Protein AF-A0A397S9Q5-F1 (afdb_monomer)

Organism: NCBI:txid658196

Sequence (82 aa):
MIWTLLENDEGYDVIIPFVENENVKEIHAHSNILRVRSQYF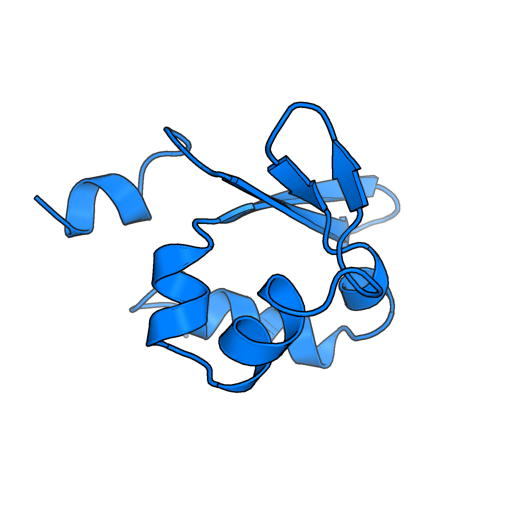RKEFSADEFSEMKDGKFILKYLIFFPQLFDMILRLIWRNYK

pLDDT: mean 76.24, std 11.56, range [46.94, 90.31]

Secondary structure (DSSP, 8-state):
-HHHHHHSS-S--EEEEEEETTEEEEEEE-HHHHHHH-HHHHHHTT-TTS-EEETTEEE-GGGGG-HHHHHHHHHHH-TT--

Solvent-accessible surface area (backbone atoms only — not comparable to full-atom values): 4977 Å² total; per-residue (Å²): 119,74,67,62,58,71,76,43,99,57,90,54,39,28,40,36,48,39,77,56,94,93,38,83,43,74,46,78,37,47,59,70,57,43,36,73,73,27,70,64,47,40,51,44,80,69,38,84,86,67,43,53,71,54,99,86,23,37,36,38,65,71,52,54,83,33,70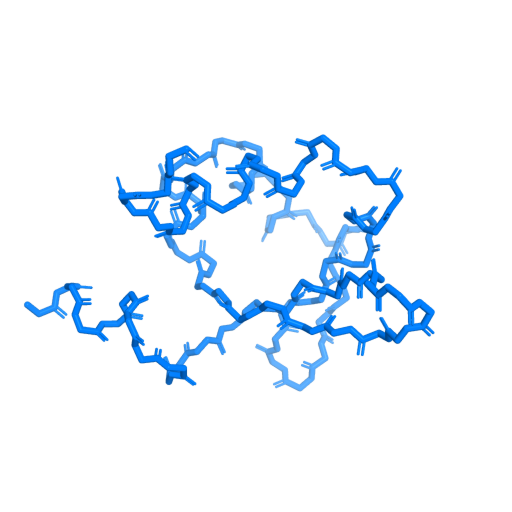,75,54,49,62,53,47,45,49,62,68,38,92,81,64,128

Mean predicted aligned error: 7.15 Å

InterPro domains:
  IPR000210 BTB/POZ domain [PF00651] (7-77)
  IPR000210 BTB/POZ domain [PS50097] (12-82)
  IPR011333 SKP1/BTB/POZ domain superfamily [G3DSA:3.30.710.10] (1-80)
  IPR011333 SKP1/BTB/POZ domain superfamily [SSF54695] (4-78)

Radius of gyration: 12.39 Å; Cα contacts (8 Å, |Δi|>4): 100; chains: 1; bounding box: 27×30×35 Å

Nearest PDB structures (foldseek):
  2vkp-assembly1_B-2  TM=6.261E-01  e=3.132E-02  Homo sapiens
  2vkp-assembly1_A-2  TM=6.370E-01  e=7.041E-02  Homo sapiens
  8i79-assembly1_I  TM=4.182E-01  e=3.533E+00  Mus musculus
  4mjs-assembly12_W  TM=3.553E-01  e=5.667E+00  Rattus norvegicus

Structure (mmCIF, N/CA/C/O backbone):
data_AF-A0A397S9Q5-F1
#
_entry.id   AF-A0A397S9Q5-F1
#
loop_
_atom_site.group_PDB
_atom_site.id
_atom_site.type_symbol
_atom_site.label_atom_id
_atom_site.label_alt_id
_atom_site.label_comp_id
_atom_site.label_asym_id
_atom_site.label_entity_id
_atom_site.label_seq_id
_atom_site.pdbx_PDB_ins_code
_atom_site.Cartn_x
_atom_site.Cartn_y
_atom_site.Cartn_z
_atom_site.occupancy
_atom_site.B_iso_or_equiv
_atom_site.auth_seq_id
_atom_site.auth_comp_id
_atom_site.auth_asym_id
_atom_site.auth_atom_id
_atom_site.pdbx_PDB_model_num
ATOM 1 N N . MET A 1 1 ? -9.057 6.989 -20.984 1.00 46.94 1 MET A N 1
ATOM 2 C CA . MET A 1 1 ? -8.590 5.595 -20.843 1.00 46.94 1 MET A CA 1
ATOM 3 C C . MET A 1 1 ? -7.857 5.332 -19.525 1.00 46.94 1 MET A C 1
ATOM 5 O O . MET A 1 1 ? -8.056 4.270 -18.972 1.00 46.94 1 MET A O 1
ATOM 9 N N . ILE A 1 2 ? -7.077 6.279 -18.974 1.00 53.19 2 ILE A N 1
ATOM 10 C CA . ILE A 1 2 ? -6.402 6.102 -17.664 1.00 53.19 2 ILE A CA 1
ATOM 11 C C . ILE A 1 2 ? -7.386 6.176 -16.473 1.00 53.19 2 ILE A C 1
ATOM 13 O O . ILE A 1 2 ? -7.175 5.516 -15.465 1.00 53.19 2 ILE A O 1
ATOM 17 N N . TRP A 1 3 ? -8.485 6.933 -16.595 1.00 47.44 3 TRP A N 1
ATOM 18 C CA . TRP A 1 3 ? -9.498 7.077 -15.532 1.00 47.44 3 TRP A CA 1
ATOM 19 C C . TRP A 1 3 ? -10.239 5.777 -15.200 1.00 47.44 3 TRP A C 1
ATOM 21 O O . TRP A 1 3 ? -10.527 5.530 -14.040 1.00 47.44 3 TRP A O 1
ATOM 31 N N . THR A 1 4 ? -10.484 4.923 -16.196 1.00 49.44 4 THR A N 1
ATOM 32 C CA . THR A 1 4 ? -11.272 3.690 -16.035 1.00 49.44 4 THR A CA 1
ATOM 33 C C . THR A 1 4 ? -10.548 2.635 -15.191 1.00 49.44 4 THR A C 1
ATOM 35 O O . THR A 1 4 ? -11.191 1.877 -14.478 1.00 49.44 4 THR A O 1
ATOM 38 N N . LEU A 1 5 ? -9.208 2.630 -15.215 1.00 52.81 5 LEU A N 1
ATOM 39 C CA . LEU A 1 5 ? -8.375 1.769 -14.364 1.00 52.81 5 LEU A CA 1
ATOM 40 C C . LEU A 1 5 ? -8.368 2.210 -12.894 1.00 52.81 5 LEU A C 1
ATOM 42 O O . LEU A 1 5 ? -8.072 1.401 -12.032 1.00 52.81 5 LEU A O 1
ATOM 46 N N . LEU A 1 6 ? -8.667 3.480 -12.600 1.00 52.94 6 LEU A N 1
ATOM 47 C CA . LEU A 1 6 ?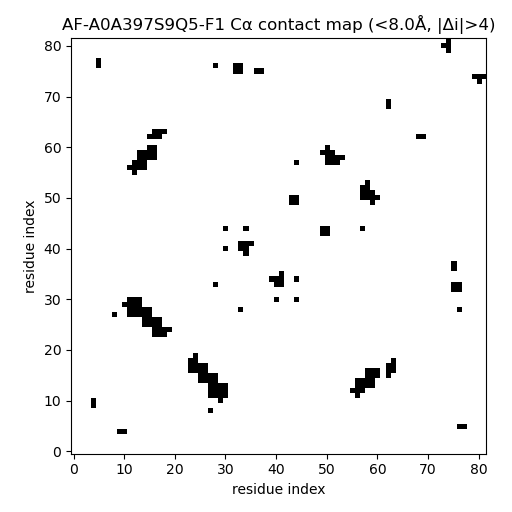 -8.666 4.006 -11.229 1.00 52.94 6 LEU A CA 1
ATOM 48 C C . LEU A 1 6 ? -9.927 3.618 -10.438 1.00 52.94 6 LEU A C 1
ATOM 50 O O . LEU A 1 6 ? -9.898 3.641 -9.211 1.00 52.94 6 LEU A O 1
ATOM 54 N N . GLU A 1 7 ? -11.039 3.375 -11.136 1.00 55.84 7 GLU A N 1
ATOM 55 C CA . GLU A 1 7 ? -12.371 3.198 -10.537 1.00 55.84 7 GLU A CA 1
ATOM 56 C C . GLU A 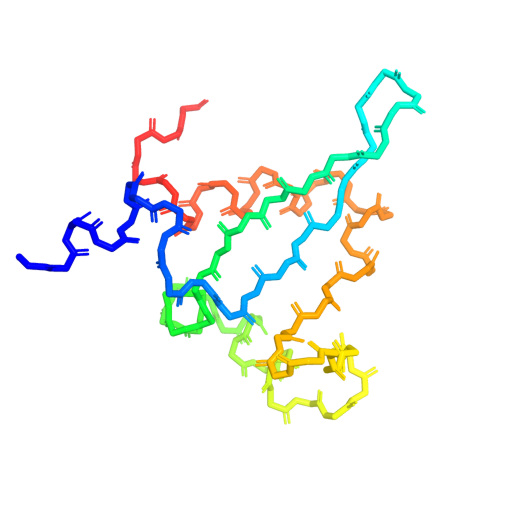1 7 ? -12.831 1.739 -10.514 1.00 55.84 7 GLU A C 1
ATOM 58 O O . GLU A 1 7 ? -13.640 1.376 -9.663 1.00 55.84 7 GLU A O 1
ATOM 63 N N . ASN A 1 8 ? -12.299 0.897 -11.404 1.00 59.09 8 ASN A N 1
ATOM 64 C CA . ASN A 1 8 ? -12.638 -0.518 -11.447 1.00 59.09 8 ASN A CA 1
ATOM 65 C C . ASN A 1 8 ? -11.585 -1.345 -10.713 1.00 59.09 8 ASN A C 1
ATOM 67 O O . ASN A 1 8 ? -10.385 -1.146 -10.897 1.00 59.09 8 ASN A O 1
ATOM 71 N N . ASP A 1 9 ? -12.051 -2.327 -9.945 1.00 68.69 9 ASP A N 1
ATOM 72 C CA . ASP A 1 9 ? -11.235 -3.294 -9.204 1.00 68.69 9 ASP A CA 1
ATOM 73 C C . ASP A 1 9 ? -10.526 -4.328 -10.113 1.00 68.69 9 ASP A C 1
ATOM 75 O O . ASP A 1 9 ? -10.331 -5.496 -9.779 1.00 68.69 9 ASP A O 1
ATOM 79 N N . GLU A 1 10 ? -10.182 -3.916 -11.330 1.00 76.50 10 GLU A N 1
ATOM 80 C CA . GLU A 1 10 ? -9.615 -4.762 -12.369 1.00 76.50 10 GLU A CA 1
ATOM 81 C C . GLU A 1 10 ? -8.130 -4.443 -12.576 1.00 76.50 10 GLU A C 1
ATOM 83 O O . GLU A 1 10 ? -7.689 -3.289 -12.562 1.00 76.50 10 GLU A O 1
ATOM 88 N N . GLY A 1 11 ? -7.333 -5.494 -12.786 1.00 82.81 11 GLY A N 1
ATOM 89 C CA . GLY A 1 11 ? -5.912 -5.369 -13.120 1.00 82.81 11 GLY A CA 1
ATOM 90 C C . GLY A 1 11 ? -5.025 -4.814 -12.001 1.00 82.81 11 GLY A C 1
ATOM 91 O O . GLY A 1 11 ? -3.904 -4.398 -12.287 1.00 82.81 11 GLY A O 1
ATOM 92 N N . TYR A 1 12 ? -5.503 -4.788 -10.753 1.00 88.19 12 TYR A N 1
ATOM 93 C CA . TYR A 1 12 ? -4.681 -4.403 -9.610 1.00 88.19 12 TYR A CA 1
ATOM 94 C C . TYR A 1 12 ? -3.551 -5.414 -9.380 1.00 88.19 12 TYR A C 1
ATOM 96 O O . TYR A 1 12 ? -3.729 -6.633 -9.477 1.00 88.19 12 TYR A O 1
ATOM 104 N N . ASP A 1 13 ? -2.383 -4.886 -9.041 1.00 90.31 13 ASP A N 1
ATOM 105 C CA . ASP A 1 13 ? -1.169 -5.636 -8.723 1.00 90.31 13 ASP A CA 1
ATOM 106 C C . ASP A 1 13 ? -0.666 -5.333 -7.302 1.00 90.31 13 ASP A C 1
ATOM 108 O O . ASP A 1 13 ? 0.375 -5.845 -6.900 1.00 90.31 13 ASP A O 1
ATOM 112 N N . VAL A 1 14 ? -1.402 -4.532 -6.522 1.00 88.31 14 VAL A N 1
ATOM 113 C CA . VAL A 1 14 ? -1.087 -4.185 -5.130 1.00 88.31 14 VAL A CA 1
ATOM 114 C C . VAL A 1 14 ? -2.301 -4.432 -4.235 1.00 88.31 14 VAL A C 1
ATOM 116 O O . VAL A 1 14 ? -3.402 -3.972 -4.535 1.00 88.31 14 VAL A O 1
ATOM 119 N N . ILE A 1 15 ? -2.076 -5.118 -3.113 1.00 89.06 15 ILE A N 1
ATOM 120 C CA . ILE A 1 15 ? -3.039 -5.354 -2.034 1.00 89.06 15 ILE A CA 1
ATOM 121 C C . ILE A 1 15 ? -2.522 -4.676 -0.764 1.00 89.06 15 ILE A C 1
ATOM 123 O O . ILE A 1 15 ? -1.397 -4.918 -0.313 1.00 89.06 15 ILE A O 1
ATOM 127 N N . ILE A 1 16 ? -3.359 -3.826 -0.176 1.00 86.50 16 ILE A N 1
ATOM 128 C CA . ILE A 1 16 ? -3.067 -3.111 1.066 1.00 86.50 16 ILE A CA 1
ATOM 129 C C . ILE A 1 16 ? -4.084 -3.571 2.113 1.00 86.50 16 ILE A C 1
ATOM 131 O O . ILE A 1 16 ? -5.223 -3.096 2.104 1.00 86.50 16 ILE A O 1
ATOM 135 N N . PRO A 1 17 ? -3.710 -4.515 2.990 1.00 84.56 17 PRO A N 1
ATOM 136 C CA . PRO A 1 17 ? -4.571 -4.917 4.091 1.00 84.56 17 PRO A CA 1
ATOM 137 C C . PRO A 1 17 ? -4.700 -3.778 5.112 1.00 84.56 17 PRO A C 1
ATOM 139 O O . PRO A 1 17 ? -3.738 -3.057 5.378 1.00 84.56 17 PRO A O 1
ATOM 142 N N . PHE A 1 18 ? -5.879 -3.635 5.711 1.00 80.88 18 PHE A N 1
ATOM 143 C CA . PHE A 1 18 ? -6.142 -2.732 6.830 1.00 80.88 18 PHE A CA 1
ATOM 144 C C . PHE A 1 18 ? -7.145 -3.356 7.804 1.00 80.88 18 PHE A C 1
ATOM 146 O O . PHE A 1 18 ? -7.886 -4.272 7.447 1.00 80.88 18 PHE A O 1
ATOM 153 N N . VAL A 1 19 ? -7.156 -2.878 9.050 1.00 80.12 19 VAL A N 1
ATOM 154 C CA . VAL A 1 19 ? -8.100 -3.337 10.078 1.00 80.12 19 VAL A CA 1
ATOM 155 C C . VAL A 1 19 ? -9.152 -2.259 10.298 1.00 80.12 19 VAL A C 1
ATOM 157 O O . VAL A 1 19 ? -8.820 -1.131 10.653 1.00 80.12 19 VAL A O 1
ATOM 160 N N . GLU A 1 20 ? -10.420 -2.614 10.117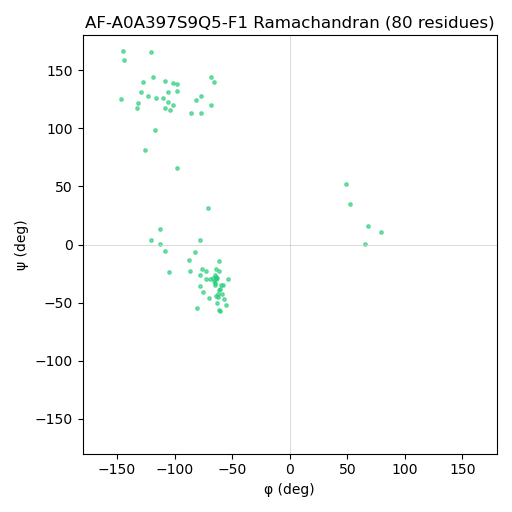 1.00 77.75 20 GLU A N 1
ATOM 161 C CA . GLU A 1 20 ? -11.566 -1.753 10.400 1.00 77.75 20 GLU A CA 1
ATOM 162 C C . GLU A 1 20 ? -12.595 -2.539 11.214 1.00 77.75 20 GLU A C 1
ATOM 164 O O . GLU A 1 20 ? -13.085 -3.577 10.768 1.00 77.75 20 GLU A O 1
ATOM 169 N N . ASN A 1 21 ? -12.936 -2.041 12.408 1.00 81.06 21 ASN A N 1
ATOM 170 C CA . ASN A 1 21 ? -13.907 -2.672 13.312 1.00 81.06 21 ASN A CA 1
ATOM 171 C C . ASN A 1 21 ? -13.632 -4.175 13.514 1.00 81.06 21 ASN A C 1
ATOM 173 O O . ASN A 1 21 ? -14.507 -5.003 13.269 1.00 81.06 21 ASN A O 1
ATOM 177 N N . GLU A 1 22 ? -12.391 -4.515 13.881 1.00 80.69 22 GLU A N 1
ATOM 178 C CA . GLU A 1 22 ? -11.913 -5.891 14.134 1.00 80.69 22 GLU A CA 1
ATOM 179 C C . GLU A 1 22 ? -11.904 -6.827 12.910 1.00 80.69 22 GLU A C 1
ATOM 181 O O . GLU A 1 22 ? -11.456 -7.968 13.009 1.00 80.69 22 GLU A O 1
ATOM 186 N N . ASN A 1 23 ? -12.317 -6.344 11.735 1.00 81.31 23 ASN A N 1
ATOM 187 C CA . ASN A 1 23 ? -12.270 -7.092 10.486 1.00 81.31 23 ASN A CA 1
ATOM 188 C C . ASN A 1 23 ? -11.080 -6.649 9.635 1.00 81.31 23 ASN A C 1
ATOM 190 O O . ASN A 1 23 ? -10.787 -5.457 9.516 1.00 81.31 23 ASN A O 1
ATOM 194 N N . VAL A 1 24 ? -10.412 -7.617 9.007 1.00 82.38 24 VAL A N 1
ATOM 195 C CA . VAL A 1 24 ? -9.391 -7.337 7.994 1.00 82.38 24 VAL A CA 1
ATOM 196 C C . VAL A 1 24 ? -10.095 -7.060 6.671 1.00 82.38 24 VAL A C 1
ATOM 198 O O . VAL A 1 24 ? -10.883 -7.876 6.194 1.00 82.38 24 VAL A O 1
ATOM 201 N N . LYS A 1 25 ? -9.808 -5.899 6.091 1.00 83.69 25 LYS A N 1
ATOM 202 C CA . LYS A 1 25 ? -10.257 -5.481 4.764 1.00 83.69 25 LYS A CA 1
ATOM 203 C C . LYS A 1 25 ? -9.052 -5.204 3.873 1.00 83.69 25 LYS A C 1
ATOM 205 O O . LYS A 1 25 ? -7.927 -5.074 4.354 1.00 83.69 25 LYS A O 1
ATOM 210 N N . GLU A 1 26 ? -9.294 -5.102 2.573 1.00 86.50 26 GLU A N 1
ATOM 211 C CA . GLU A 1 26 ? -8.251 -4.913 1.56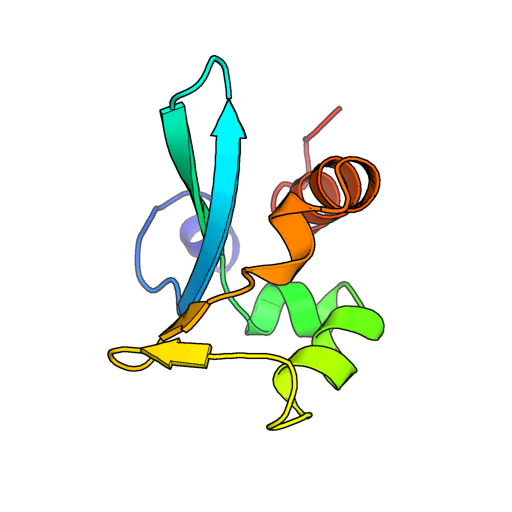8 1.00 86.50 26 GLU A CA 1
ATOM 212 C C . GLU A 1 26 ? -8.570 -3.709 0.684 1.00 86.50 26 GLU A C 1
ATOM 214 O O . GLU A 1 26 ? -9.721 -3.473 0.314 1.00 86.50 26 GLU A O 1
ATOM 219 N N . ILE A 1 27 ? -7.535 -2.935 0.362 1.00 84.12 27 ILE A N 1
ATOM 220 C CA . ILE A 1 27 ? -7.565 -1.948 -0.715 1.00 84.12 27 ILE A CA 1
ATOM 221 C C . ILE A 1 27 ? -6.766 -2.510 -1.878 1.00 84.12 27 ILE A C 1
ATOM 223 O O . ILE A 1 27 ? -5.617 -2.931 -1.714 1.00 84.12 27 ILE A O 1
ATOM 227 N N . HIS A 1 28 ? -7.365 -2.450 -3.057 1.00 87.88 28 HIS A N 1
ATOM 228 C CA . HIS A 1 28 ? -6.726 -2.814 -4.307 1.00 87.88 28 HIS A CA 1
ATOM 229 C C . HIS A 1 28 ? -6.207 -1.564 -5.015 1.00 87.88 28 HIS A C 1
ATOM 231 O O . HIS A 1 28 ? -6.893 -0.545 -5.111 1.00 87.88 28 HIS A O 1
ATOM 237 N N . ALA A 1 29 ? -4.957 -1.628 -5.466 1.00 86.25 29 ALA A N 1
ATOM 238 C CA . ALA A 1 29 ? -4.271 -0.506 -6.085 1.00 86.25 29 ALA A CA 1
ATOM 239 C C . ALA A 1 29 ? -3.340 -0.964 -7.211 1.00 86.25 29 ALA A C 1
ATOM 241 O O . ALA A 1 29 ? -3.000 -2.142 -7.332 1.00 86.25 29 ALA A O 1
ATOM 242 N N . HIS A 1 30 ? -2.881 0.001 -8.008 1.00 87.94 30 HIS A N 1
ATOM 243 C CA . HIS A 1 30 ? -1.937 -0.245 -9.094 1.00 87.94 30 HIS A CA 1
ATOM 244 C C . HIS A 1 30 ? -0.566 0.345 -8.762 1.00 87.94 30 HIS A C 1
ATOM 246 O O . HIS A 1 30 ? -0.425 1.541 -8.470 1.00 87.94 30 HIS A O 1
ATOM 252 N N . SER A 1 31 ? 0.472 -0.484 -8.830 1.00 87.69 31 SER A N 1
ATOM 253 C CA . SER A 1 31 ? 1.842 -0.124 -8.471 1.00 87.69 31 SER A CA 1
ATOM 254 C C . SER A 1 31 ? 2.353 1.023 -9.342 1.00 87.69 31 SER A C 1
ATOM 256 O O . SER A 1 31 ? 2.991 1.947 -8.842 1.00 87.69 31 SER A O 1
ATOM 258 N N . ASN A 1 32 ? 2.013 1.043 -10.633 1.00 86.94 32 ASN A N 1
ATOM 259 C CA . ASN A 1 32 ? 2.393 2.109 -11.562 1.00 86.94 32 ASN A CA 1
ATOM 260 C C . ASN A 1 32 ? 1.877 3.496 -11.124 1.00 86.94 32 ASN A C 1
ATOM 262 O O . ASN A 1 32 ? 2.637 4.466 -11.151 1.00 86.94 32 ASN A O 1
ATOM 266 N N . ILE A 1 33 ? 0.629 3.593 -10.658 1.00 85.81 33 ILE A N 1
ATOM 267 C CA . ILE A 1 33 ? 0.027 4.827 -10.147 1.00 85.81 33 ILE A CA 1
ATOM 268 C C . ILE A 1 33 ? 0.787 5.292 -8.905 1.00 85.81 33 ILE A C 1
ATOM 270 O O . ILE A 1 33 ? 1.219 6.447 -8.833 1.00 85.81 33 ILE A O 1
ATOM 274 N N . LEU A 1 34 ? 0.998 4.385 -7.952 1.00 86.88 34 LEU A N 1
ATOM 275 C CA . LEU A 1 34 ? 1.693 4.677 -6.701 1.00 86.88 34 LEU A CA 1
ATOM 276 C C . LEU A 1 34 ? 3.156 5.108 -6.939 1.00 86.88 34 LEU A C 1
ATOM 278 O O . LEU A 1 34 ? 3.593 6.106 -6.365 1.00 86.88 34 LEU A O 1
ATOM 282 N N . ARG A 1 35 ? 3.897 4.446 -7.844 1.00 87.81 35 ARG A N 1
ATOM 283 C CA . ARG A 1 35 ? 5.289 4.797 -8.220 1.00 87.81 35 ARG A CA 1
ATOM 284 C C . ARG A 1 35 ? 5.412 6.162 -8.907 1.00 87.81 35 ARG A C 1
ATOM 286 O O . ARG A 1 35 ? 6.450 6.826 -8.794 1.00 87.81 35 ARG A O 1
ATOM 293 N N . VAL A 1 36 ? 4.396 6.560 -9.677 1.00 86.81 36 VAL A N 1
ATOM 294 C CA . VAL A 1 36 ? 4.352 7.874 -10.340 1.00 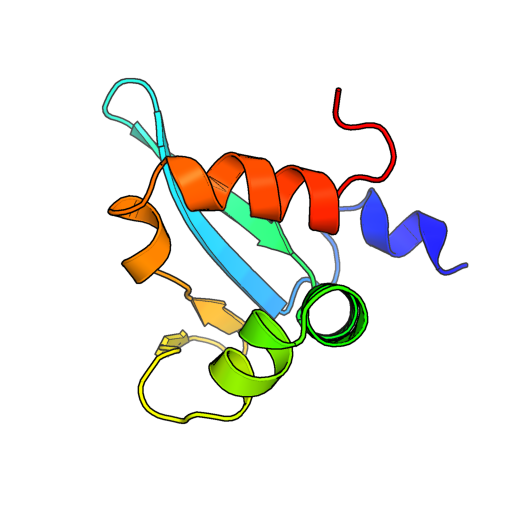86.81 36 VAL A CA 1
ATOM 295 C C . VAL A 1 36 ? 4.027 8.970 -9.332 1.00 86.81 36 VAL A C 1
ATOM 297 O O . VAL A 1 36 ? 4.640 10.034 -9.380 1.00 86.81 36 VAL A O 1
ATOM 300 N N . ARG A 1 37 ? 3.098 8.711 -8.406 1.00 86.50 37 ARG A N 1
ATOM 301 C CA . ARG A 1 37 ? 2.609 9.718 -7.457 1.00 86.50 37 ARG A CA 1
ATOM 302 C C . ARG A 1 37 ? 3.428 9.831 -6.173 1.00 86.50 37 ARG A C 1
ATOM 304 O O . ARG A 1 37 ? 3.274 10.815 -5.459 1.00 86.50 37 ARG A O 1
ATOM 311 N N . SER A 1 38 ? 4.311 8.875 -5.885 1.00 85.50 38 SER A N 1
ATOM 312 C CA . SER A 1 38 ? 5.137 8.889 -4.680 1.00 85.50 38 SER A CA 1
ATOM 313 C C . SER A 1 38 ? 6.516 8.272 -4.908 1.00 85.50 38 SER A C 1
ATOM 315 O O . SER A 1 38 ? 6.653 7.112 -5.302 1.00 85.50 38 SER A O 1
ATOM 317 N N . GLN A 1 39 ? 7.569 9.035 -4.594 1.00 85.38 39 GLN A N 1
ATOM 318 C CA . GLN A 1 39 ? 8.937 8.508 -4.582 1.00 85.38 39 GLN A CA 1
ATOM 319 C C . GLN A 1 39 ? 9.140 7.433 -3.507 1.00 85.38 39 GLN A C 1
ATOM 321 O O . GLN A 1 39 ? 9.998 6.572 -3.691 1.00 85.38 39 GLN A O 1
ATOM 326 N N . TYR A 1 40 ? 8.355 7.465 -2.423 1.00 83.94 40 TYR A N 1
ATOM 327 C CA . TYR A 1 40 ? 8.370 6.421 -1.400 1.00 83.94 40 TYR A CA 1
ATOM 328 C C . TYR A 1 40 ? 7.987 5.077 -2.023 1.00 83.94 40 TYR A C 1
ATOM 330 O O . TYR A 1 40 ? 8.818 4.179 -2.072 1.00 83.94 40 TYR A O 1
ATOM 338 N N . PHE A 1 41 ? 6.808 4.984 -2.650 1.00 84.62 41 PHE A N 1
ATOM 339 C CA . PHE A 1 41 ? 6.369 3.746 -3.304 1.00 84.62 41 PHE A CA 1
ATOM 340 C C . PHE A 1 41 ? 7.250 3.342 -4.486 1.00 84.62 41 PHE A C 1
ATOM 342 O O . PHE A 1 41 ? 7.426 2.157 -4.750 1.00 84.62 41 PHE A O 1
ATOM 349 N N . ARG A 1 42 ? 7.867 4.304 -5.184 1.00 86.81 42 ARG A N 1
ATOM 350 C CA . ARG A 1 42 ? 8.884 3.985 -6.194 1.00 86.81 42 ARG A CA 1
ATOM 351 C C . ARG A 1 42 ? 10.044 3.181 -5.610 1.00 86.81 42 ARG A C 1
ATOM 353 O O . ARG A 1 42 ? 10.446 2.203 -6.236 1.00 86.81 42 ARG A O 1
ATOM 360 N N . LYS A 1 43 ? 10.575 3.597 -4.459 1.00 85.38 43 LYS A N 1
ATOM 361 C CA . LYS A 1 43 ? 11.650 2.881 -3.759 1.00 85.38 43 LYS A CA 1
ATOM 362 C C . LYS A 1 43 ? 11.149 1.574 -3.158 1.00 85.38 43 LYS A C 1
ATOM 364 O O . LYS A 1 43 ? 11.780 0.555 -3.395 1.00 85.38 43 LYS A O 1
ATOM 369 N N . GLU A 1 44 ? 10.002 1.607 -2.484 1.00 81.69 44 GLU A N 1
ATOM 370 C CA . GLU A 1 44 ? 9.414 0.452 -1.799 1.00 81.69 44 GLU A CA 1
ATOM 371 C C . GLU A 1 44 ? 9.238 -0.735 -2.747 1.00 81.69 44 GLU A C 1
ATOM 373 O O . GLU A 1 44 ? 9.764 -1.812 -2.514 1.00 81.69 44 GLU A O 1
ATOM 378 N N . PHE A 1 45 ? 8.597 -0.517 -3.897 1.00 83.06 45 PHE A N 1
ATOM 379 C CA . PHE A 1 45 ? 8.380 -1.576 -4.881 1.00 83.06 45 PHE A CA 1
ATOM 380 C C . PHE A 1 45 ? 9.615 -1.910 -5.742 1.00 83.06 45 PHE A C 1
ATOM 382 O O . PHE A 1 45 ? 9.496 -2.625 -6.741 1.00 83.06 45 PHE A O 1
ATOM 389 N N . SER A 1 46 ? 10.758 -1.283 -5.473 1.00 79.06 46 SER A N 1
ATOM 390 C CA . SER A 1 46 ? 12.049 -1.631 -6.084 1.00 79.06 46 SER A CA 1
ATOM 391 C C . SER A 1 46 ? 12.980 -2.312 -5.079 1.00 79.06 46 SER A C 1
ATOM 393 O O . SER A 1 46 ? 14.074 -2.716 -5.456 1.00 79.06 46 SER A O 1
ATOM 395 N N . ALA A 1 47 ? 12.572 -2.397 -3.811 1.00 73.31 47 ALA A N 1
ATOM 396 C CA . ALA A 1 47 ? 13.296 -3.076 -2.758 1.00 73.31 47 ALA A CA 1
ATOM 397 C C . ALA A 1 47 ? 12.649 -4.447 -2.525 1.00 73.31 47 ALA A C 1
ATOM 399 O O . ALA A 1 47 ? 11.480 -4.531 -2.151 1.00 73.31 47 ALA A O 1
ATOM 400 N N . ASP A 1 48 ? 13.420 -5.519 -2.709 1.00 64.56 48 ASP A N 1
ATOM 401 C CA . ASP A 1 48 ? 12.960 -6.906 -2.510 1.00 64.56 48 ASP A CA 1
ATOM 402 C C . ASP A 1 48 ? 12.514 -7.191 -1.059 1.00 64.56 48 ASP A C 1
ATOM 404 O O . ASP A 1 48 ? 11.858 -8.188 -0.779 1.00 64.56 48 ASP A O 1
ATOM 408 N N . GLU A 1 49 ? 12.863 -6.301 -0.128 1.00 60.78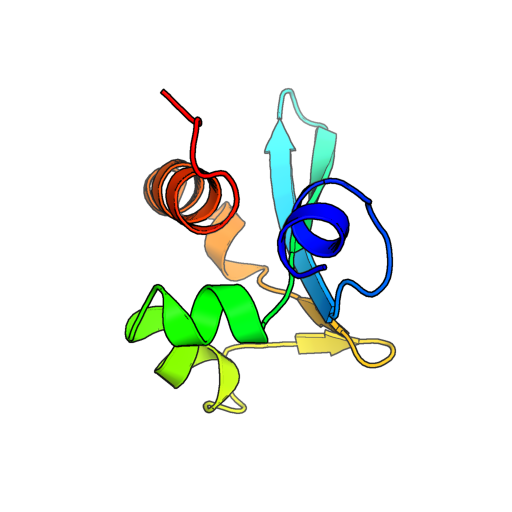 49 GLU A N 1
ATOM 409 C CA . GLU A 1 49 ? 12.739 -6.480 1.320 1.00 60.78 49 GLU A CA 1
ATOM 410 C C . GLU A 1 49 ? 11.361 -6.080 1.885 1.00 60.78 49 GLU A C 1
ATOM 412 O O . GLU A 1 49 ? 10.965 -6.561 2.945 1.00 60.78 49 GLU A O 1
ATOM 417 N N . PHE A 1 50 ? 10.606 -5.225 1.185 1.00 57.19 50 PHE A N 1
ATOM 418 C CA . PHE A 1 50 ? 9.411 -4.569 1.746 1.00 57.19 50 PHE A CA 1
ATOM 419 C C . PHE A 1 50 ? 8.084 -5.001 1.121 1.00 57.19 50 PHE A C 1
ATOM 421 O O . PHE A 1 50 ? 7.016 -4.529 1.518 1.00 57.19 50 PHE A O 1
ATOM 428 N N . SER A 1 51 ? 8.124 -5.918 0.156 1.00 59.88 51 SER A N 1
ATOM 429 C CA . SER A 1 51 ? 6.921 -6.388 -0.517 1.00 59.88 51 SER A CA 1
ATOM 430 C C . SER A 1 51 ? 6.903 -7.904 -0.609 1.00 59.88 51 SER A C 1
ATOM 432 O O . SER A 1 51 ? 7.762 -8.523 -1.231 1.00 59.88 51 SER A O 1
ATOM 434 N N . GLU A 1 52 ? 5.907 -8.515 0.023 1.00 71.75 52 GLU A N 1
ATOM 435 C CA . GLU A 1 52 ? 5.633 -9.931 -0.178 1.00 71.75 52 GLU A CA 1
ATOM 436 C C . GLU A 1 52 ? 4.914 -10.057 -1.519 1.00 71.75 52 GLU A C 1
ATOM 438 O O . GLU A 1 52 ? 3.805 -9.542 -1.680 1.00 71.75 52 GLU A O 1
ATOM 443 N N . MET A 1 53 ? 5.561 -10.683 -2.503 1.00 77.12 53 MET A N 1
ATOM 444 C CA . MET A 1 53 ? 4.908 -10.983 -3.770 1.00 77.12 53 MET A CA 1
ATOM 445 C C . MET A 1 53 ? 4.174 -12.315 -3.636 1.00 77.12 53 MET A C 1
ATOM 447 O O . MET A 1 53 ? 4.800 -13.366 -3.498 1.00 77.12 53 MET A O 1
ATOM 451 N N . LYS A 1 54 ? 2.845 -12.279 -3.691 1.00 80.06 54 LYS A N 1
ATOM 452 C CA . LYS A 1 54 ? 2.005 -13.477 -3.672 1.00 80.06 54 LYS A CA 1
ATOM 453 C C . LYS A 1 54 ? 1.129 -13.486 -4.911 1.00 80.06 54 LYS A C 1
ATOM 455 O O . LYS A 1 54 ? 0.483 -12.488 -5.213 1.00 80.06 54 LYS A O 1
ATOM 460 N N . ASP A 1 55 ? 1.150 -14.592 -5.650 1.00 82.81 55 ASP A N 1
ATOM 461 C CA . ASP A 1 55 ? 0.346 -14.779 -6.866 1.00 82.81 55 ASP A CA 1
ATOM 462 C C . ASP A 1 55 ? 0.508 -13.634 -7.893 1.00 82.81 55 ASP A C 1
ATOM 464 O O . ASP A 1 55 ? -0.435 -13.238 -8.574 1.00 82.81 55 ASP A O 1
ATOM 468 N N . GLY A 1 56 ? 1.721 -13.071 -7.985 1.00 82.69 56 GLY A N 1
ATOM 469 C CA . GLY A 1 56 ? 2.040 -11.957 -8.887 1.00 82.69 56 GLY A CA 1
ATOM 470 C C . GLY A 1 56 ? 1.592 -10.570 -8.405 1.00 82.69 56 GLY A C 1
ATOM 471 O O . GLY A 1 56 ? 1.657 -9.625 -9.187 1.00 82.69 56 GLY A O 1
ATOM 472 N N . LYS A 1 57 ? 1.154 -10.430 -7.147 1.00 87.88 57 LYS A N 1
ATOM 473 C CA . LYS A 1 57 ? 0.713 -9.164 -6.542 1.00 87.88 57 LYS A CA 1
ATOM 474 C C . LYS A 1 57 ? 1.577 -8.780 -5.343 1.00 87.88 57 LYS A C 1
ATOM 476 O O . LYS A 1 57 ? 1.981 -9.642 -4.566 1.00 87.88 57 LYS A O 1
ATOM 481 N N . PHE A 1 58 ? 1.823 -7.485 -5.171 1.00 87.75 58 PHE A N 1
ATOM 482 C CA . PHE A 1 58 ? 2.501 -6.918 -4.008 1.00 87.75 58 PHE A CA 1
ATOM 483 C C . PHE A 1 58 ? 1.547 -6.845 -2.814 1.00 87.75 58 PHE A C 1
ATOM 485 O O . PHE A 1 58 ? 0.479 -6.247 -2.924 1.00 87.75 58 PHE A O 1
ATOM 492 N N . ILE A 1 59 ? 1.943 -7.377 -1.657 1.00 87.69 59 ILE A N 1
ATOM 493 C CA . ILE A 1 59 ? 1.195 -7.222 -0.403 1.00 87.69 59 ILE A CA 1
ATOM 494 C C . ILE A 1 59 ? 1.954 -6.282 0.534 1.00 87.69 59 ILE A C 1
ATOM 496 O O . ILE A 1 59 ? 3.052 -6.593 0.995 1.00 87.69 59 ILE A O 1
ATOM 500 N N . LEU A 1 60 ? 1.344 -5.143 0.866 1.00 83.69 60 LEU A N 1
ATOM 501 C CA . LEU A 1 60 ? 1.952 -4.108 1.708 1.00 83.69 60 LEU A CA 1
ATOM 502 C C . LEU A 1 60 ? 1.492 -4.216 3.174 1.00 83.69 60 LEU A C 1
ATOM 504 O O . LEU A 1 60 ? 0.805 -3.339 3.698 1.00 83.69 60 LEU A O 1
ATOM 508 N N . LYS A 1 61 ? 1.871 -5.306 3.857 1.00 75.75 61 LYS A N 1
ATOM 509 C CA . LYS A 1 61 ? 1.424 -5.616 5.237 1.00 75.75 61 LYS A CA 1
ATOM 510 C C . LYS A 1 61 ? 1.881 -4.602 6.289 1.00 75.75 61 LYS A C 1
ATOM 512 O O . LYS A 1 61 ? 1.204 -4.419 7.296 1.00 75.75 61 LYS A O 1
ATOM 517 N N . TYR A 1 62 ? 3.014 -3.938 6.066 1.00 72.19 62 TYR A N 1
ATOM 518 C CA . TYR A 1 62 ? 3.568 -2.979 7.026 1.00 72.19 62 TYR A CA 1
ATOM 519 C C . TYR A 1 62 ? 2.646 -1.774 7.253 1.00 72.19 62 TYR A C 1
ATOM 521 O O . TYR A 1 62 ? 2.598 -1.221 8.348 1.00 72.19 62 TYR A O 1
ATOM 529 N N . LEU A 1 63 ? 1.851 -1.409 6.245 1.00 71.75 63 LEU A N 1
ATOM 530 C CA . LEU A 1 63 ?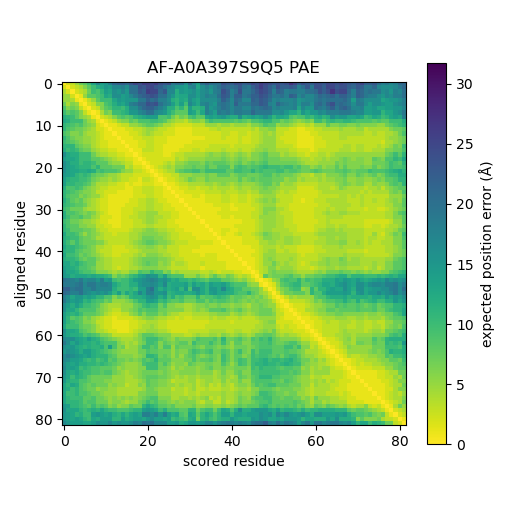 0.967 -0.247 6.296 1.00 71.75 63 LEU A CA 1
ATOM 531 C C . LEU A 1 63 ? -0.142 -0.365 7.351 1.00 71.75 63 LEU A C 1
ATOM 533 O O . LEU A 1 63 ? -0.628 0.662 7.818 1.00 71.75 63 LEU A O 1
ATOM 537 N N . ILE A 1 64 ? -0.480 -1.583 7.794 1.00 68.19 64 ILE A N 1
ATOM 538 C CA . ILE A 1 64 ? -1.438 -1.823 8.886 1.00 68.19 64 ILE A CA 1
ATOM 539 C C . ILE A 1 64 ? -0.994 -1.116 10.180 1.00 68.19 64 ILE A C 1
ATOM 541 O O . ILE A 1 64 ? -1.827 -0.620 10.935 1.00 68.19 64 ILE A O 1
ATOM 545 N N . PHE A 1 65 ? 0.318 -1.033 10.435 1.00 71.88 65 PHE A N 1
ATOM 546 C CA . PHE A 1 65 ? 0.875 -0.429 11.652 1.00 71.88 65 PHE A CA 1
ATOM 547 C C . PHE A 1 65 ? 0.974 1.102 11.586 1.00 71.88 65 PHE A C 1
ATOM 549 O O . PHE A 1 65 ? 1.287 1.741 12.591 1.00 71.88 65 PHE A O 1
ATOM 556 N N . PHE A 1 66 ? 0.685 1.705 10.427 1.00 74.00 66 PHE A N 1
ATOM 557 C CA . PHE A 1 66 ? 0.803 3.144 10.196 1.00 74.00 66 PHE A CA 1
ATOM 558 C C . PHE A 1 66 ? -0.517 3.721 9.680 1.00 74.00 66 PHE A C 1
ATOM 560 O O . PHE A 1 66 ? -0.640 4.006 8.487 1.00 74.00 66 PHE A O 1
ATOM 567 N N . PRO A 1 67 ? -1.482 4.003 10.575 1.00 67.56 67 PRO A N 1
ATOM 568 C CA . PRO A 1 67 ? -2.764 4.606 10.201 1.00 67.56 67 PRO A CA 1
ATOM 569 C C . PRO A 1 67 ? -2.605 5.910 9.404 1.00 67.56 67 PRO A C 1
ATOM 571 O O . PRO A 1 67 ? -3.405 6.222 8.534 1.00 67.56 67 PRO A O 1
ATOM 574 N N . GLN A 1 68 ? -1.524 6.653 9.650 1.00 71.81 68 GLN A N 1
ATOM 575 C CA . GLN A 1 68 ? -1.203 7.902 8.953 1.00 71.81 68 GLN A CA 1
ATOM 576 C C . GLN A 1 68 ? -0.867 7.691 7.465 1.00 71.81 68 GLN A C 1
ATOM 578 O O . GLN A 1 68 ? -1.096 8.576 6.642 1.00 71.81 68 GLN A O 1
ATOM 583 N N . LEU A 1 69 ? -0.324 6.522 7.105 1.00 73.06 69 LEU A N 1
ATOM 584 C CA . LEU A 1 69 ? -0.024 6.181 5.713 1.00 73.06 69 LEU A CA 1
ATOM 585 C C . LEU A 1 69 ? -1.289 5.806 4.940 1.00 73.06 69 LEU A C 1
ATOM 587 O O . LEU A 1 69 ? -1.299 5.928 3.717 1.00 73.06 69 LEU A O 1
ATOM 591 N N . PHE A 1 70 ? -2.360 5.420 5.634 1.00 73.69 70 PHE A N 1
ATOM 592 C CA . PHE A 1 70 ? -3.637 5.083 5.019 1.00 73.69 70 PHE A CA 1
ATOM 593 C C . PHE A 1 70 ? -4.226 6.280 4.264 1.00 73.69 70 PHE A C 1
ATOM 595 O O . PHE A 1 70 ? -4.390 6.209 3.049 1.00 73.69 70 PHE A O 1
ATOM 602 N N . ASP A 1 71 ? -4.419 7.423 4.929 1.00 75.12 71 ASP A N 1
ATOM 603 C CA . ASP A 1 71 ? -4.932 8.643 4.282 1.00 75.12 71 ASP A CA 1
ATOM 604 C C . ASP A 1 71 ? -4.028 9.129 3.142 1.00 75.12 71 ASP A C 1
ATOM 606 O O . ASP A 1 71 ? -4.508 9.625 2.118 1.00 75.12 71 ASP A O 1
ATOM 610 N N . MET A 1 72 ? -2.709 8.963 3.286 1.00 78.81 72 MET A N 1
ATOM 611 C CA . MET A 1 72 ? -1.760 9.277 2.220 1.00 78.81 72 MET A CA 1
ATOM 612 C C . MET A 1 72 ? -2.013 8.403 0.986 1.00 78.81 72 MET A C 1
ATOM 614 O O . MET A 1 72 ? -2.056 8.914 -0.131 1.00 78.81 72 MET A O 1
ATOM 618 N N . ILE A 1 73 ? -2.212 7.100 1.170 1.00 80.25 73 ILE A N 1
ATOM 619 C CA . ILE A 1 73 ? -2.493 6.149 0.090 1.00 80.25 73 ILE A CA 1
ATOM 620 C C . ILE A 1 73 ? -3.823 6.461 -0.580 1.00 80.25 73 ILE A C 1
ATOM 622 O O . ILE A 1 73 ? -3.879 6.502 -1.809 1.00 80.25 73 ILE A O 1
ATOM 626 N N . LEU A 1 74 ? -4.866 6.756 0.196 1.00 77.81 74 LEU A N 1
ATOM 627 C CA . LEU A 1 74 ? -6.171 7.099 -0.362 1.00 77.81 74 LEU A CA 1
ATOM 628 C C . LEU A 1 74 ? -6.105 8.362 -1.223 1.00 77.81 74 LEU A C 1
ATOM 630 O O . LEU A 1 74 ? -6.669 8.384 -2.315 1.00 77.81 74 LEU A O 1
ATOM 634 N N . ARG A 1 75 ? -5.328 9.371 -0.809 1.00 81.38 75 ARG A N 1
ATOM 635 C CA . ARG A 1 75 ? -5.053 10.574 -1.620 1.00 81.38 75 ARG A CA 1
ATOM 636 C C . ARG A 1 75 ? -4.246 10.281 -2.889 1.00 81.38 75 ARG A C 1
ATOM 638 O O . ARG A 1 75 ? -4.393 10.982 -3.889 1.00 81.38 75 ARG A O 1
ATOM 645 N N . LEU A 1 76 ? -3.369 9.278 -2.863 1.00 78.69 76 LEU A N 1
ATOM 646 C CA . LEU A 1 76 ? -2.558 8.884 -4.020 1.00 78.69 76 LEU A CA 1
ATOM 647 C C . LEU A 1 76 ? -3.368 8.068 -5.039 1.00 78.69 76 LEU A C 1
ATOM 649 O O . LEU A 1 76 ? -3.157 8.214 -6.249 1.00 78.69 76 LEU A O 1
ATOM 653 N N . ILE A 1 77 ? -4.292 7.231 -4.567 1.00 75.38 77 ILE A N 1
ATOM 654 C CA . ILE A 1 77 ? -5.152 6.397 -5.411 1.00 75.38 77 ILE A CA 1
ATOM 655 C C . ILE A 1 77 ? -6.320 7.230 -5.943 1.00 75.38 77 ILE A C 1
ATOM 657 O O . ILE A 1 77 ? -6.477 7.344 -7.158 1.00 75.38 77 ILE A O 1
ATOM 661 N N . TRP A 1 78 ? -7.085 7.887 -5.070 1.00 73.69 78 TRP A N 1
ATOM 662 C CA . TRP A 1 78 ? -8.308 8.596 -5.434 1.00 73.69 78 TRP A CA 1
ATOM 663 C C . TRP A 1 78 ? -8.113 10.110 -5.475 1.00 73.69 78 TRP A C 1
ATOM 665 O O . TRP A 1 78 ? -7.909 10.780 -4.466 1.00 73.69 78 TRP A O 1
ATOM 675 N N . ARG A 1 79 ? -8.273 10.682 -6.673 1.00 65.00 79 ARG A N 1
ATOM 676 C CA . ARG A 1 79 ? -8.080 12.120 -6.931 1.00 65.00 79 ARG A CA 1
ATOM 677 C C . ARG A 1 79 ? -9.032 13.039 -6.148 1.00 65.00 79 ARG A C 1
ATOM 679 O O . ARG A 1 79 ? -8.703 14.206 -5.970 1.00 65.00 79 ARG A O 1
ATOM 686 N N . ASN A 1 80 ? -10.187 12.531 -5.711 1.00 60.09 80 ASN A N 1
ATOM 687 C CA . ASN A 1 80 ? -11.243 13.300 -5.038 1.00 60.09 80 ASN A CA 1
ATOM 688 C C . ASN A 1 80 ? -11.447 12.913 -3.560 1.00 60.09 80 ASN A C 1
ATOM 690 O O . ASN A 1 80 ? -12.460 13.292 -2.976 1.00 60.09 80 ASN A O 1
ATOM 694 N N . TYR A 1 81 ? -10.524 12.157 -2.956 1.00 60.16 81 TYR A N 1
ATOM 695 C CA . TYR A 1 81 ? -10.594 11.840 -1.528 1.00 60.16 81 TYR A CA 1
ATOM 696 C C . TYR A 1 81 ? -10.350 13.120 -0.703 1.00 60.16 81 TYR A C 1
ATOM 698 O O . TYR A 1 81 ? -9.320 13.777 -0.886 1.00 60.16 81 TYR A O 1
ATOM 706 N N . LYS A 1 82 ? -11.330 13.520 0.121 1.00 50.91 82 LYS A N 1
ATOM 707 C CA . LYS A 1 82 ? -11.369 14.806 0.843 1.00 50.91 82 LYS A CA 1
ATOM 708 C C . LYS A 1 82 ? -10.916 14.649 2.288 1.00 50.91 82 LYS A C 1
ATOM 710 O O . LYS A 1 82 ? -11.534 13.815 2.977 1.00 50.91 82 LYS A O 1
#

Foldseek 3Di:
DVVVVLPDLPPFQEWEWEDDPNDIDIDTDHLVLCLVQDVVSVVQVVDPPQFDRDPRHTYRDVCRVPPVVVLVVCVSRDVPDD